Protein AF-A0A1D1Y376-F1 (afdb_monomer_lite)

Foldseek 3Di:
DAADPPPDDPDDDQFACRDLDCVRNVPDNPPDDDDDRGRLLQLLPDCDPWDADPNDTGHNRSVVSVVVVLVVVCVVCPQVAQEEEQEDAASPLLNLVVCQVVSVVSYDPRHHYYYDRHNHDDDQAQDPVRDRVVVVSD

Organism: NCBI:txid1678845

Sequence (138 aa):
MFGSSDYMERQVAFNGILSRNQSQNPDFYNWNRVVLRYCDGASFSGNVETEIQDGTKLFFRGQRIWEVIMDELMTCGLASAKQALLTGCSAGGLATFIHCDDFRARLSKGVTVKCFADAGFFLDIKDISGKRTMRSFY

Structure (mmCIF, N/CA/C/O backbone):
data_AF-A0A1D1Y376-F1
#
_entry.id   AF-A0A1D1Y376-F1
#
loop_
_atom_site.group_PDB
_atom_site.id
_atom_site.type_symbol
_atom_site.label_atom_id
_atom_site.label_alt_id
_atom_site.label_comp_id
_atom_site.label_asym_id
_atom_site.label_entity_id
_atom_site.label_seq_id
_atom_site.pdbx_PDB_ins_code
_atom_site.Cartn_x
_atom_site.Cartn_y
_atom_site.Cartn_z
_atom_site.occupancy
_atom_site.B_iso_or_equiv
_atom_site.auth_seq_id
_atom_site.auth_comp_id
_atom_site.auth_asym_id
_atom_site.auth_atom_id
_atom_site.pdbx_PDB_model_num
ATOM 1 N N . MET A 1 1 ? 17.558 4.788 -3.249 1.00 48.84 1 MET A N 1
ATOM 2 C CA . MET A 1 1 ? 17.520 3.717 -4.265 1.00 48.84 1 MET A CA 1
ATOM 3 C C . MET A 1 1 ? 16.526 2.678 -3.772 1.00 48.84 1 MET A C 1
ATOM 5 O O . MET A 1 1 ? 16.680 2.220 -2.647 1.00 48.84 1 MET A O 1
ATOM 9 N N . PHE A 1 2 ? 15.460 2.413 -4.526 1.00 74.06 2 PHE A N 1
ATOM 10 C CA . PHE A 1 2 ? 14.462 1.392 -4.182 1.00 74.06 2 PHE A CA 1
ATOM 11 C C . PHE A 1 2 ? 14.942 0.057 -4.772 1.00 74.06 2 PHE A C 1
ATOM 13 O O . PHE A 1 2 ? 15.349 0.047 -5.930 1.00 74.06 2 PHE A O 1
ATOM 20 N N . GLY A 1 3 ? 14.992 -1.018 -3.977 1.00 86.69 3 GLY A N 1
ATOM 21 C CA . GLY A 1 3 ? 15.511 -2.329 -4.419 1.00 86.69 3 GLY A CA 1
ATOM 22 C C . GLY A 1 3 ? 16.379 -3.088 -3.402 1.00 86.69 3 GLY A C 1
ATOM 23 O O . GLY A 1 3 ? 16.694 -4.250 -3.619 1.00 86.69 3 GLY A O 1
ATOM 24 N N . SER A 1 4 ? 16.772 -2.456 -2.290 1.00 89.00 4 SER A N 1
ATOM 25 C CA . SER A 1 4 ? 17.457 -3.111 -1.163 1.00 89.00 4 SER A CA 1
ATOM 26 C C . SER A 1 4 ? 17.067 -2.448 0.161 1.00 89.00 4 SER A C 1
ATOM 28 O O . SER A 1 4 ? 16.746 -1.255 0.202 1.00 89.00 4 SER A O 1
ATOM 30 N N . SER A 1 5 ? 17.087 -3.225 1.246 1.00 91.56 5 SER A N 1
ATOM 31 C CA . SER A 1 5 ? 16.911 -2.743 2.617 1.00 91.56 5 SER A CA 1
ATOM 32 C C . SER A 1 5 ? 18.213 -2.314 3.305 1.00 91.56 5 SER A C 1
ATOM 34 O O . SER A 1 5 ? 18.140 -1.723 4.379 1.00 91.56 5 SER A O 1
ATOM 36 N N . ASP A 1 6 ? 19.386 -2.558 2.709 1.00 91.94 6 ASP A N 1
ATOM 37 C CA . ASP A 1 6 ? 20.698 -2.392 3.369 1.00 91.94 6 ASP A CA 1
ATOM 38 C C . ASP A 1 6 ? 20.955 -0.966 3.873 1.00 91.94 6 ASP A C 1
ATOM 40 O O . ASP A 1 6 ? 21.598 -0.756 4.901 1.00 91.94 6 ASP A O 1
ATOM 44 N N . TYR A 1 7 ? 20.407 0.018 3.161 1.00 90.94 7 TYR A N 1
ATOM 45 C CA . TYR A 1 7 ? 20.552 1.442 3.467 1.00 90.94 7 TYR A CA 1
ATOM 46 C C . TYR A 1 7 ? 19.223 2.105 3.836 1.00 90.94 7 TYR A C 1
ATOM 48 O O . TYR A 1 7 ? 19.091 3.327 3.766 1.00 90.94 7 TYR A O 1
ATOM 56 N N . MET A 1 8 ? 18.203 1.322 4.198 1.00 91.88 8 MET A N 1
ATOM 57 C CA . MET A 1 8 ? 16.958 1.903 4.682 1.00 91.88 8 MET A CA 1
ATOM 58 C C . MET A 1 8 ? 17.171 2.559 6.044 1.00 91.88 8 MET A C 1
ATOM 60 O O . MET A 1 8 ? 17.638 1.935 6.994 1.00 91.88 8 MET A O 1
ATOM 64 N N . GLU A 1 9 ? 16.760 3.822 6.156 1.00 91.12 9 GLU A N 1
ATOM 65 C CA . GLU A 1 9 ? 16.684 4.497 7.450 1.00 91.12 9 GLU A CA 1
ATOM 66 C C . GLU A 1 9 ? 15.849 3.683 8.442 1.00 91.12 9 GLU A C 1
ATOM 68 O O . GLU A 1 9 ? 14.748 3.223 8.113 1.00 91.12 9 GLU A O 1
ATOM 73 N N . ARG A 1 10 ? 16.366 3.553 9.668 1.00 89.94 10 ARG A N 1
ATOM 74 C CA . ARG A 1 10 ? 15.727 2.803 10.761 1.00 89.94 10 ARG A CA 1
ATOM 75 C C . ARG A 1 10 ? 14.441 3.452 11.269 1.00 89.94 10 ARG A C 1
ATOM 77 O O . ARG A 1 10 ? 13.643 2.793 11.923 1.00 89.94 10 ARG A O 1
ATOM 84 N N . GLN A 1 11 ? 14.264 4.743 11.011 1.00 90.81 11 GLN A N 1
ATOM 85 C CA . GLN A 1 11 ? 13.088 5.511 11.398 1.00 90.81 11 GLN A CA 1
ATOM 86 C C . GLN A 1 11 ? 12.567 6.260 10.178 1.00 90.81 11 GLN A C 1
ATOM 88 O O . GLN A 1 11 ? 13.351 6.736 9.366 1.00 90.81 11 GLN A O 1
ATOM 93 N N . VAL A 1 12 ? 11.245 6.355 10.056 1.00 89.62 12 VAL A N 1
ATOM 94 C CA . VAL A 1 12 ? 10.576 7.105 8.989 1.00 89.62 12 VAL A CA 1
ATOM 95 C C . VAL A 1 12 ? 9.698 8.157 9.633 1.00 89.62 12 VAL A C 1
ATOM 97 O O . VAL A 1 12 ? 8.900 7.846 10.517 1.00 89.62 12 VAL A O 1
ATOM 100 N N . ALA A 1 13 ? 9.828 9.401 9.183 1.00 92.44 13 ALA A N 1
ATOM 101 C CA . ALA A 1 13 ? 8.942 10.467 9.619 1.00 92.44 13 ALA A CA 1
ATOM 102 C C . ALA A 1 13 ? 7.529 10.242 9.062 1.00 92.44 13 ALA A C 1
ATOM 104 O O . ALA A 1 13 ? 7.326 10.146 7.851 1.00 92.44 13 ALA A O 1
ATOM 105 N N . PHE A 1 14 ? 6.541 10.177 9.951 1.00 95.75 14 PHE A N 1
ATOM 106 C CA . PHE A 1 14 ? 5.138 10.074 9.567 1.00 95.75 14 PHE A CA 1
ATOM 107 C C . PHE A 1 14 ? 4.535 11.470 9.395 1.00 95.75 14 PHE A C 1
ATOM 109 O O . PHE A 1 14 ? 4.413 12.226 10.358 1.00 95.75 14 PHE A O 1
ATOM 116 N N . ASN A 1 15 ? 4.141 11.783 8.160 1.00 94.94 15 ASN A N 1
ATOM 117 C CA . ASN A 1 15 ? 3.568 13.064 7.746 1.00 94.94 15 ASN A CA 1
ATOM 118 C C . ASN A 1 15 ? 2.218 12.848 7.035 1.00 94.94 15 ASN A C 1
ATOM 120 O O . ASN A 1 15 ? 1.862 11.715 6.702 1.00 94.94 15 ASN A O 1
ATOM 124 N N . GLY A 1 16 ? 1.461 13.925 6.797 1.00 95.56 16 GLY A N 1
ATOM 125 C CA . GLY A 1 16 ? 0.166 13.857 6.102 1.00 95.56 16 GLY A CA 1
ATOM 126 C C . GLY A 1 16 ? -0.808 12.904 6.800 1.00 95.56 16 GLY A C 1
ATOM 127 O O . GLY A 1 16 ? -0.947 12.971 8.018 1.00 95.56 16 GLY A O 1
ATOM 128 N N . ILE A 1 17 ? -1.402 11.963 6.058 1.00 95.94 17 ILE A N 1
ATOM 129 C CA . ILE A 1 17 ? -2.345 10.950 6.582 1.00 95.94 17 ILE A CA 1
ATOM 130 C C . ILE A 1 17 ? -1.744 10.027 7.661 1.00 95.94 17 ILE A C 1
ATOM 132 O O . ILE A 1 17 ? -2.468 9.369 8.404 1.00 95.94 17 ILE A O 1
ATOM 136 N N . LEU A 1 18 ? -0.415 9.985 7.789 1.00 96.94 18 LEU A N 1
ATOM 137 C CA . LEU A 1 18 ? 0.276 9.242 8.846 1.00 96.94 18 LEU A CA 1
ATOM 138 C C . LEU A 1 18 ? 0.651 10.135 10.039 1.00 96.94 18 LEU A C 1
ATOM 140 O O . LEU A 1 18 ? 1.042 9.634 11.092 1.00 96.94 18 LEU A O 1
ATOM 144 N N . SER A 1 19 ? 0.529 11.457 9.925 1.00 97.44 19 SER A N 1
ATOM 145 C CA . SER A 1 19 ? 0.878 12.376 11.011 1.00 97.44 19 SER A CA 1
ATOM 146 C C . SER A 1 19 ? 0.047 12.094 12.262 1.00 97.44 19 SER A C 1
ATOM 148 O O . SER A 1 19 ? -1.121 11.713 12.191 1.00 97.44 19 SER A O 1
ATOM 150 N N . ARG A 1 20 ? 0.653 12.295 13.434 1.00 97.00 20 ARG A N 1
ATOM 151 C CA . ARG A 1 20 ? -0.049 12.298 14.732 1.00 97.00 20 ARG A CA 1
ATOM 152 C C . ARG A 1 20 ? -0.595 13.665 15.117 1.00 97.00 20 ARG A C 1
ATOM 154 O O . ARG A 1 20 ? -1.236 13.792 16.154 1.00 97.00 20 ARG A O 1
ATOM 161 N N . ASN A 1 21 ? -0.303 14.687 14.319 1.00 97.75 21 ASN A N 1
ATOM 162 C CA . ASN A 1 21 ? -0.824 16.018 14.545 1.00 97.75 21 ASN A CA 1
ATOM 163 C C . ASN A 1 21 ? -2.230 16.125 13.945 1.00 97.75 21 ASN A C 1
ATOM 165 O O . ASN A 1 21 ? -2.387 16.033 12.729 1.00 97.75 21 ASN A O 1
ATOM 169 N N . GLN A 1 22 ? -3.234 16.356 14.790 1.00 97.94 22 GLN A N 1
ATOM 170 C CA . GLN A 1 22 ? -4.631 16.474 14.372 1.00 97.94 22 GLN A CA 1
ATOM 171 C C . GLN A 1 22 ? -4.865 17.611 13.366 1.00 97.94 22 GLN A C 1
ATOM 173 O O . GLN A 1 22 ? -5.726 17.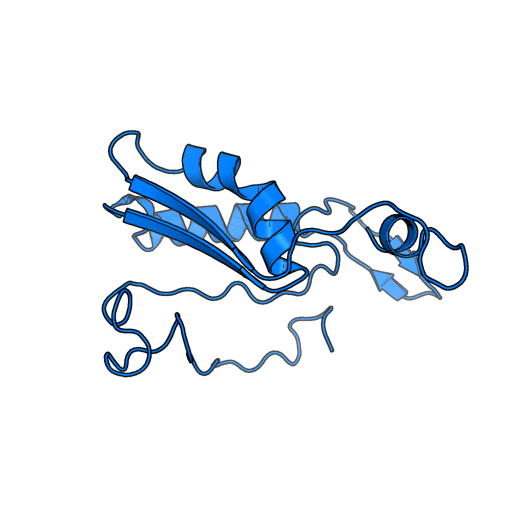478 12.506 1.00 97.94 22 GLN A O 1
ATOM 178 N N . SER A 1 23 ? -4.085 18.698 13.402 1.00 97.19 23 SER A N 1
ATOM 179 C CA . SER A 1 23 ? -4.238 19.773 12.409 1.00 97.19 23 SER A CA 1
ATOM 180 C C . SER A 1 23 ? -3.769 19.377 11.005 1.00 97.19 23 SER A C 1
ATOM 182 O O . SER A 1 23 ? -4.190 19.987 10.029 1.00 97.19 23 SER A O 1
ATOM 184 N N . GLN A 1 24 ? -2.910 18.358 10.895 1.00 96.69 24 GLN A N 1
ATOM 185 C CA . GLN A 1 24 ? -2.441 17.804 9.620 1.00 96.69 24 GLN A CA 1
ATOM 186 C C . GLN A 1 24 ? -3.217 16.549 9.203 1.00 96.69 24 GLN A C 1
ATOM 188 O O . GLN A 1 24 ? -3.310 16.256 8.015 1.00 96.69 24 GLN A O 1
ATOM 193 N N . ASN A 1 25 ? -3.727 15.795 10.178 1.00 97.81 25 ASN A N 1
ATOM 194 C CA . ASN A 1 25 ? -4.416 14.523 9.993 1.00 97.81 25 ASN A CA 1
ATOM 195 C C . ASN A 1 25 ? -5.689 14.471 10.852 1.00 97.81 25 ASN A C 1
ATOM 197 O O . ASN A 1 25 ? -5.730 13.746 11.849 1.00 97.81 25 ASN A O 1
ATOM 201 N N . PRO A 1 26 ? -6.716 15.264 10.524 1.00 97.50 26 PRO A N 1
ATOM 202 C CA . PRO A 1 26 ? -7.897 15.390 11.374 1.00 97.50 26 PRO A CA 1
ATOM 203 C C . PRO A 1 26 ? -8.631 14.058 11.572 1.00 97.50 26 PRO A C 1
ATOM 205 O O . PRO A 1 26 ? -9.174 13.823 12.650 1.00 97.50 26 PRO A O 1
ATOM 208 N N . ASP A 1 27 ? -8.580 13.174 10.573 1.00 96.44 27 ASP A N 1
ATOM 209 C CA . ASP A 1 27 ? -9.355 11.933 10.541 1.00 96.44 27 ASP A CA 1
ATOM 210 C C . ASP A 1 27 ? -8.646 10.747 11.216 1.00 96.44 27 ASP A C 1
ATOM 212 O O . ASP A 1 27 ? -9.291 9.941 11.889 1.00 96.44 27 ASP A O 1
ATOM 216 N N . PHE A 1 28 ? -7.317 10.631 11.066 1.00 97.19 28 PHE A N 1
ATOM 217 C CA . PHE A 1 28 ? -6.570 9.421 11.446 1.00 97.19 28 PHE A CA 1
ATOM 218 C C . PHE A 1 28 ? -5.426 9.662 12.445 1.00 97.19 28 PHE A C 1
ATOM 220 O O . PHE A 1 28 ? -4.650 8.744 12.722 1.00 97.19 28 PHE A O 1
ATOM 227 N N . TYR A 1 29 ? -5.284 10.864 13.022 1.00 97.94 29 TYR A N 1
ATOM 228 C CA . TYR A 1 29 ? -4.131 11.199 13.879 1.00 97.94 29 TYR A CA 1
ATOM 229 C C . TYR A 1 29 ? -3.919 10.254 15.073 1.00 97.94 29 TYR A C 1
ATOM 231 O O . TYR A 1 29 ? -2.777 10.094 15.524 1.00 97.94 29 TYR A O 1
ATOM 239 N N . ASN A 1 30 ? -4.989 9.638 15.587 1.00 97.44 30 ASN A N 1
ATOM 240 C CA . ASN A 1 30 ? -4.949 8.717 16.726 1.00 97.44 30 ASN A CA 1
ATOM 241 C C . ASN A 1 30 ? -4.965 7.224 16.339 1.00 97.44 30 ASN A C 1
ATOM 243 O O . ASN A 1 30 ? -4.998 6.376 17.229 1.00 97.44 30 ASN A O 1
ATOM 247 N N . TRP A 1 31 ? -4.934 6.891 15.045 1.00 97.81 31 TRP A N 1
ATOM 248 C CA . TRP A 1 31 ? -4.928 5.502 14.583 1.00 97.81 31 TRP A CA 1
ATOM 249 C C . TRP A 1 31 ? -3.552 4.848 14.776 1.00 97.81 31 TRP A C 1
ATOM 251 O O . TRP A 1 31 ? -2.507 5.513 14.815 1.00 97.81 31 TRP A O 1
ATOM 261 N N . ASN A 1 32 ? -3.545 3.512 14.834 1.00 97.69 32 ASN A N 1
ATOM 262 C CA . ASN A 1 32 ? -2.330 2.731 14.602 1.00 97.69 32 ASN A CA 1
ATOM 263 C C . ASN A 1 32 ? -1.912 2.899 13.136 1.00 97.69 32 ASN A C 1
ATOM 265 O O . ASN A 1 32 ? -2.753 2.852 12.241 1.00 97.69 32 ASN A O 1
ATOM 269 N N . ARG A 1 33 ? -0.620 3.119 12.889 1.00 96.25 33 ARG A N 1
ATOM 270 C CA . ARG A 1 33 ? -0.088 3.446 11.559 1.00 96.25 33 ARG A CA 1
ATOM 271 C C . ARG A 1 33 ? 1.141 2.613 11.276 1.00 96.25 33 ARG A C 1
ATOM 273 O O . ARG A 1 33 ? 2.020 2.511 12.129 1.00 96.25 33 ARG A O 1
ATOM 280 N N . VAL A 1 34 ? 1.209 2.079 10.066 1.00 96.56 34 VAL A N 1
ATOM 281 C CA . VAL A 1 34 ? 2.293 1.218 9.600 1.00 96.56 34 VAL A CA 1
ATOM 282 C C . VAL A 1 34 ? 2.684 1.664 8.196 1.00 96.56 34 VAL A C 1
ATOM 284 O O . VAL A 1 34 ? 1.819 2.014 7.398 1.00 96.56 34 VAL A O 1
ATOM 287 N N . VAL A 1 35 ? 3.984 1.658 7.896 1.00 95.19 35 VAL A N 1
ATOM 288 C CA . VAL A 1 35 ? 4.510 1.915 6.550 1.00 95.19 35 VAL A CA 1
ATOM 289 C C . VAL A 1 35 ? 5.255 0.682 6.072 1.00 95.19 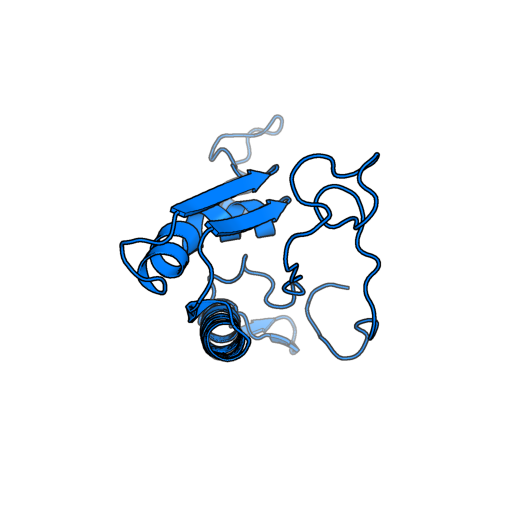35 VAL A C 1
ATOM 291 O O . VAL A 1 35 ? 6.288 0.323 6.635 1.00 95.19 35 VAL A O 1
ATOM 294 N N . LEU A 1 36 ? 4.755 0.069 5.002 1.00 94.56 36 LEU A N 1
ATOM 295 C CA . LEU A 1 36 ? 5.472 -0.970 4.272 1.00 94.56 36 LEU A CA 1
ATOM 296 C C . LEU A 1 36 ? 6.487 -0.291 3.349 1.00 94.56 36 LEU A C 1
ATOM 298 O O . LEU A 1 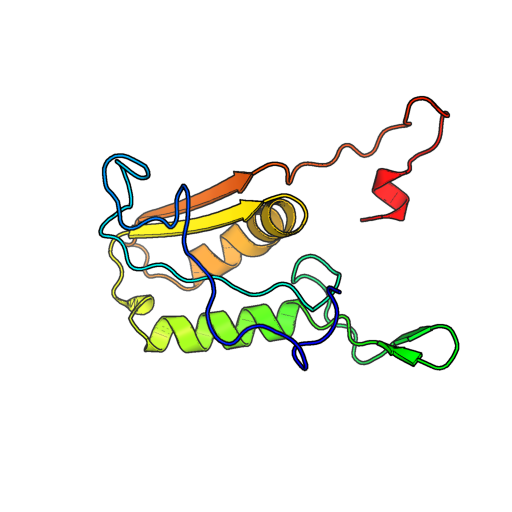36 ? 6.124 0.481 2.460 1.00 94.56 36 LEU A O 1
ATOM 302 N N . ARG A 1 37 ? 7.778 -0.538 3.581 1.00 93.12 37 ARG A N 1
ATOM 303 C CA . ARG A 1 37 ? 8.855 0.048 2.773 1.00 93.12 37 ARG A CA 1
ATOM 304 C C . ARG A 1 37 ? 8.954 -0.701 1.444 1.00 93.12 37 ARG A C 1
ATOM 306 O O . ARG A 1 37 ? 9.181 -1.903 1.424 1.00 93.12 37 ARG A O 1
ATOM 313 N N . TYR A 1 38 ? 8.809 0.025 0.342 1.00 93.62 38 TYR A N 1
ATOM 314 C CA . TYR A 1 38 ? 8.874 -0.535 -1.005 1.00 93.62 38 TYR A CA 1
ATOM 315 C C . TYR A 1 38 ? 10.314 -0.903 -1.398 1.00 93.62 38 TYR A C 1
ATOM 317 O O . TYR A 1 38 ? 11.195 -0.037 -1.439 1.00 93.62 38 TYR A O 1
ATOM 325 N N . CYS A 1 39 ? 10.556 -2.184 -1.680 1.00 93.50 39 CYS A N 1
ATOM 326 C CA . CYS A 1 39 ? 11.863 -2.699 -2.103 1.00 93.50 39 CYS A CA 1
ATOM 327 C C . CYS A 1 39 ? 11.808 -3.817 -3.147 1.00 93.50 39 CYS A C 1
ATOM 329 O O . CYS A 1 39 ? 12.865 -4.243 -3.596 1.00 93.50 39 CYS A O 1
ATOM 331 N N . ASP A 1 40 ? 10.624 -4.285 -3.542 1.00 93.56 40 ASP A N 1
ATOM 332 C CA . ASP A 1 40 ? 10.486 -5.417 -4.461 1.00 93.56 40 ASP A CA 1
ATOM 333 C C . ASP A 1 40 ? 10.509 -5.010 -5.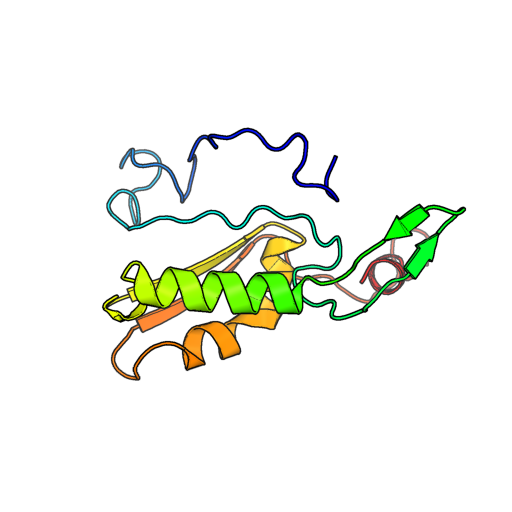937 1.00 93.56 40 ASP A C 1
ATOM 335 O O . ASP A 1 40 ? 10.712 -5.863 -6.790 1.00 93.56 40 ASP A O 1
ATOM 339 N N . GLY A 1 41 ? 10.276 -3.730 -6.247 1.00 91.56 41 GLY A N 1
ATOM 340 C CA . GLY A 1 41 ? 10.290 -3.226 -7.622 1.00 91.56 41 GLY A CA 1
ATOM 341 C C . GLY A 1 41 ? 9.053 -3.585 -8.455 1.00 91.56 41 GLY A C 1
ATOM 342 O O . GLY A 1 41 ? 8.998 -3.206 -9.617 1.00 91.56 41 GLY A O 1
ATOM 343 N N . ALA A 1 42 ? 8.036 -4.237 -7.879 1.00 92.88 42 ALA A N 1
ATOM 344 C CA . ALA A 1 42 ? 6.888 -4.766 -8.621 1.00 92.88 42 ALA A CA 1
ATOM 345 C C . ALA A 1 42 ? 5.552 -4.593 -7.870 1.00 92.88 42 ALA A C 1
ATOM 347 O O . ALA A 1 42 ? 4.713 -5.492 -7.869 1.00 92.88 42 ALA A O 1
ATOM 348 N N . SER A 1 43 ? 5.336 -3.447 -7.212 1.00 95.44 43 SER A N 1
ATOM 349 C CA . SER A 1 43 ? 4.095 -3.117 -6.488 1.00 95.44 43 SER A CA 1
ATOM 350 C C . SER A 1 43 ? 3.601 -4.220 -5.543 1.00 95.44 43 SER A C 1
ATOM 352 O O . SER A 1 43 ? 2.402 -4.472 -5.448 1.00 95.44 43 SER A O 1
ATOM 354 N N . PHE A 1 44 ? 4.522 -4.895 -4.851 1.00 96.56 44 PHE A N 1
ATOM 355 C CA . PHE A 1 44 ? 4.224 -6.033 -3.983 1.00 96.56 44 PHE A CA 1
ATOM 356 C C . PHE A 1 44 ? 3.521 -7.211 -4.687 1.00 96.56 44 PHE A C 1
ATOM 358 O O . PHE A 1 44 ? 2.894 -8.022 -4.022 1.00 96.56 44 PHE A O 1
ATOM 365 N N . SER A 1 45 ? 3.600 -7.330 -6.014 1.00 95.62 45 SER A N 1
ATOM 366 C CA . SER A 1 45 ? 2.852 -8.338 -6.791 1.00 95.62 45 SER A CA 1
ATOM 367 C C . SER A 1 45 ? 3.723 -9.468 -7.347 1.00 95.62 45 SER A C 1
ATOM 369 O O . SER A 1 45 ? 3.231 -10.558 -7.632 1.00 95.62 45 SER A O 1
ATOM 371 N N . GLY A 1 46 ? 5.033 -9.236 -7.479 1.00 94.12 46 GLY A N 1
ATOM 372 C CA . GLY A 1 46 ? 5.960 -10.233 -8.010 1.00 94.12 46 GLY A CA 1
ATOM 373 C C . GLY A 1 46 ? 6.145 -11.433 -7.075 1.00 94.12 46 GLY A C 1
ATOM 374 O O . GLY A 1 46 ? 6.191 -11.284 -5.852 1.00 94.12 46 GLY A O 1
ATOM 375 N N . ASN A 1 47 ? 6.321 -12.625 -7.649 1.00 94.88 47 ASN A N 1
ATOM 376 C CA . ASN A 1 47 ? 6.672 -13.847 -6.913 1.00 94.88 47 ASN A CA 1
ATOM 377 C C . ASN A 1 47 ? 7.778 -14.658 -7.615 1.00 94.88 47 ASN A C 1
ATOM 379 O O . ASN A 1 47 ? 7.785 -15.890 -7.600 1.00 94.88 47 ASN A O 1
ATOM 383 N N . VAL A 1 48 ? 8.701 -13.963 -8.280 1.00 89.56 48 VAL A N 1
ATOM 384 C CA . VAL A 1 48 ? 9.774 -14.597 -9.052 1.00 89.56 48 VAL A CA 1
ATOM 385 C C . VAL A 1 48 ? 10.907 -15.008 -8.116 1.00 89.56 48 VAL A C 1
ATOM 387 O O . VAL A 1 48 ? 11.322 -14.254 -7.233 1.00 89.56 48 VAL A O 1
ATOM 390 N N . GLU A 1 49 ? 11.428 -16.223 -8.302 1.00 85.50 49 GLU A N 1
ATOM 391 C CA . GLU A 1 49 ? 12.532 -16.720 -7.479 1.00 85.50 49 GLU A CA 1
ATOM 392 C C . GLU A 1 49 ? 13.805 -15.911 -7.675 1.00 85.50 49 GLU A C 1
ATOM 394 O O . GLU A 1 49 ? 14.493 -15.610 -6.704 1.00 85.50 49 GLU A O 1
ATOM 399 N N . THR A 1 50 ? 14.145 -15.587 -8.918 1.00 88.88 50 THR A N 1
ATOM 400 C CA . THR A 1 50 ? 15.319 -14.802 -9.289 1.00 88.88 50 THR A CA 1
ATOM 401 C C . THR A 1 50 ? 15.205 -14.376 -10.747 1.00 88.88 50 THR A C 1
ATOM 403 O O . THR A 1 50 ? 14.842 -15.197 -11.585 1.00 88.88 50 THR A O 1
ATOM 406 N N . GLU A 1 51 ? 15.656 -13.163 -11.053 1.00 86.88 51 GLU A N 1
ATOM 407 C CA . GLU A 1 51 ? 16.043 -12.760 -12.406 1.00 86.88 51 GLU A CA 1
ATOM 408 C C . GLU A 1 51 ? 17.507 -12.314 -12.437 1.00 86.88 51 GLU A C 1
ATOM 410 O O . GLU A 1 51 ? 18.043 -11.850 -11.430 1.00 86.88 51 GLU A O 1
ATOM 415 N N . ILE A 1 52 ? 18.175 -12.487 -13.577 1.00 87.56 52 ILE A N 1
ATOM 416 C CA . ILE A 1 52 ? 19.540 -11.993 -13.781 1.00 87.56 52 ILE A CA 1
ATOM 417 C C . ILE A 1 52 ? 19.473 -10.861 -14.796 1.00 87.56 52 ILE A C 1
ATOM 419 O O . ILE A 1 52 ? 19.138 -11.093 -15.955 1.00 87.56 52 ILE A O 1
ATOM 423 N N . GLN A 1 53 ? 19.827 -9.656 -14.363 1.00 85.44 53 GLN A N 1
ATOM 424 C CA . GLN A 1 53 ? 19.913 -8.475 -15.213 1.00 85.44 53 GLN A CA 1
ATOM 425 C C . GLN A 1 53 ? 21.335 -7.924 -15.149 1.00 85.44 53 GLN A C 1
ATOM 427 O O . GLN A 1 53 ? 21.818 -7.579 -14.073 1.00 85.44 53 GLN A O 1
ATOM 432 N N . ASP A 1 54 ? 22.032 -7.914 -16.288 1.00 89.81 54 ASP A N 1
ATOM 433 C CA . ASP A 1 54 ? 23.420 -7.442 -16.411 1.00 89.81 54 ASP A CA 1
ATOM 434 C C . ASP A 1 54 ? 24.378 -8.056 -15.368 1.00 89.81 54 ASP A C 1
ATOM 436 O O . ASP A 1 54 ? 25.224 -7.389 -14.778 1.00 89.81 54 ASP A O 1
ATOM 440 N N . GLY A 1 55 ? 24.210 -9.355 -15.092 1.00 90.31 55 GLY A N 1
ATOM 441 C CA . GLY A 1 55 ? 24.993 -10.094 -14.092 1.00 90.31 55 GLY A CA 1
ATOM 442 C C . GLY A 1 55 ? 24.555 -9.881 -12.637 1.00 90.31 55 GLY A C 1
ATOM 443 O O . GLY A 1 55 ? 25.063 -10.558 -11.746 1.00 90.31 55 GLY A O 1
ATOM 444 N N . THR A 1 56 ? 23.583 -9.002 -12.385 1.00 88.75 56 THR A N 1
ATOM 445 C CA . THR A 1 56 ? 23.011 -8.757 -11.057 1.00 88.75 56 THR A CA 1
ATOM 446 C C . THR A 1 56 ? 21.800 -9.649 -10.818 1.00 88.75 56 THR A C 1
ATOM 448 O O . THR A 1 56 ? 20.899 -9.741 -11.650 1.00 88.75 56 THR A O 1
ATOM 451 N N . LYS A 1 57 ? 21.769 -10.299 -9.652 1.00 91.62 57 LYS A N 1
ATOM 452 C CA . LYS A 1 57 ? 20.662 -11.149 -9.213 1.00 91.62 57 LYS A CA 1
ATOM 453 C C . LYS A 1 57 ? 19.566 -10.292 -8.571 1.00 91.62 57 LYS A C 1
ATOM 455 O O . LYS A 1 57 ? 19.786 -9.728 -7.502 1.00 91.62 57 LYS A O 1
ATOM 460 N N . LEU A 1 58 ? 18.403 -10.211 -9.206 1.00 91.56 58 LEU A N 1
ATOM 461 C CA . LEU A 1 58 ? 17.237 -9.462 -8.737 1.00 91.56 58 LEU A CA 1
ATOM 462 C C . LEU A 1 58 ? 16.144 -10.401 -8.222 1.00 91.56 58 LEU A C 1
ATOM 464 O O . LEU A 1 58 ? 16.003 -11.537 -8.679 1.00 91.56 58 LEU A O 1
ATOM 468 N N . PHE A 1 59 ? 15.368 -9.913 -7.254 1.00 92.62 59 PHE A N 1
ATOM 469 C CA . PHE A 1 59 ? 14.325 -10.674 -6.570 1.00 92.62 59 PHE A CA 1
ATOM 470 C C . PHE A 1 59 ? 13.016 -9.885 -6.537 1.00 92.62 59 PHE A C 1
ATOM 472 O O . PHE A 1 59 ? 12.762 -9.116 -5.612 1.00 92.62 59 PHE A O 1
ATOM 479 N N . PHE A 1 60 ? 12.145 -10.126 -7.511 1.00 93.19 60 PHE A N 1
ATOM 480 C CA . PHE A 1 60 ? 10.795 -9.561 -7.536 1.00 93.19 60 PHE A CA 1
ATOM 481 C C . PHE A 1 60 ? 9.858 -10.428 -6.685 1.00 93.19 60 PHE A C 1
ATOM 483 O O . PHE A 1 60 ? 9.054 -11.199 -7.205 1.00 93.19 60 PHE A O 1
ATOM 490 N N . ARG A 1 61 ? 10.021 -10.356 -5.356 1.00 95.06 61 ARG A N 1
ATOM 491 C CA . ARG A 1 61 ? 9.319 -11.192 -4.354 1.00 95.06 61 ARG A CA 1
ATOM 492 C C . ARG A 1 61 ? 8.289 -10.411 -3.531 1.00 95.06 61 ARG A C 1
ATOM 494 O O . ARG A 1 61 ? 8.046 -10.723 -2.366 1.00 95.06 61 ARG A O 1
ATOM 501 N N . GLY A 1 62 ? 7.701 -9.389 -4.141 1.00 96.00 62 GLY A N 1
ATOM 502 C CA . GLY A 1 62 ? 6.714 -8.510 -3.529 1.00 96.00 62 GLY A CA 1
ATOM 503 C C . GLY A 1 62 ? 5.563 -9.238 -2.833 1.00 96.00 62 GLY A C 1
ATOM 504 O O . GLY A 1 62 ? 5.242 -8.900 -1.697 1.00 96.00 62 GLY A O 1
ATOM 505 N N . GLN A 1 63 ? 5.020 -10.285 -3.460 1.00 97.06 63 GLN A N 1
ATOM 506 C CA . GLN A 1 63 ? 3.922 -11.086 -2.913 1.00 97.06 63 GLN A CA 1
ATOM 507 C C . GLN A 1 63 ? 4.309 -11.762 -1.588 1.00 97.06 63 GLN A C 1
ATOM 509 O O . GLN A 1 63 ? 3.546 -11.745 -0.628 1.00 97.06 63 GLN A O 1
ATOM 514 N N . ARG A 1 64 ? 5.531 -12.303 -1.496 1.00 96.94 64 ARG A N 1
ATOM 515 C CA . ARG A 1 64 ? 6.023 -12.950 -0.264 1.00 96.94 64 ARG A CA 1
ATOM 516 C C . ARG A 1 64 ? 6.239 -11.940 0.855 1.00 96.94 64 ARG A C 1
ATOM 518 O O . ARG A 1 64 ? 5.970 -12.231 2.015 1.00 96.94 64 ARG A O 1
ATOM 525 N N . ILE A 1 65 ? 6.743 -10.755 0.503 1.00 96.69 65 ILE A N 1
ATOM 526 C CA . ILE A 1 65 ? 6.923 -9.654 1.455 1.00 96.69 65 ILE A CA 1
ATOM 527 C C . ILE A 1 65 ? 5.558 -9.209 1.989 1.00 96.69 65 ILE A C 1
ATOM 529 O O . ILE A 1 65 ? 5.408 -9.042 3.196 1.00 96.69 65 ILE A O 1
ATOM 533 N N . TRP A 1 66 ? 4.563 -9.060 1.110 1.00 97.81 66 TRP A N 1
ATOM 534 C CA . TRP A 1 66 ? 3.189 -8.742 1.494 1.00 97.81 66 TRP A CA 1
ATOM 535 C C . TRP A 1 66 ? 2.627 -9.764 2.487 1.00 97.81 66 TRP A C 1
ATOM 537 O O . TRP A 1 66 ? 2.203 -9.381 3.575 1.00 97.81 66 TRP A O 1
ATOM 547 N N . GLU A 1 67 ? 2.686 -11.055 2.150 1.00 97.81 67 GLU A N 1
ATOM 548 C CA . GLU A 1 67 ? 2.152 -12.136 2.984 1.00 97.81 67 GLU A CA 1
ATOM 549 C C . GLU A 1 67 ? 2.764 -12.142 4.384 1.00 97.81 67 GLU A C 1
ATOM 551 O O . GLU A 1 67 ? 2.027 -12.118 5.370 1.00 97.81 67 GLU A O 1
ATOM 556 N N . VAL A 1 68 ? 4.099 -12.100 4.475 1.00 97.69 68 VAL A N 1
ATOM 557 C CA . VAL A 1 68 ? 4.787 -12.186 5.769 1.00 97.69 68 VAL A CA 1
ATOM 558 C C . VAL A 1 68 ? 4.518 -10.957 6.639 1.00 97.69 68 VAL A C 1
ATOM 560 O O . VAL A 1 68 ? 4.325 -11.093 7.846 1.00 97.69 68 VAL A O 1
ATOM 563 N N . ILE A 1 69 ? 4.447 -9.760 6.041 1.00 97.50 69 ILE A N 1
ATOM 564 C CA . ILE A 1 69 ? 4.140 -8.537 6.790 1.00 97.50 69 ILE A CA 1
ATOM 565 C C . ILE A 1 69 ? 2.685 -8.559 7.259 1.00 97.50 69 ILE A C 1
ATOM 567 O O . ILE A 1 69 ? 2.412 -8.180 8.396 1.00 97.50 69 ILE A O 1
ATOM 571 N N . MET A 1 70 ? 1.738 -8.997 6.423 1.00 98.25 70 MET A N 1
ATOM 572 C CA . MET A 1 70 ? 0.342 -9.109 6.847 1.00 98.25 70 MET A CA 1
ATOM 573 C C . MET A 1 70 ? 0.194 -10.105 7.999 1.00 98.25 70 MET A C 1
ATOM 575 O O . MET A 1 70 ? -0.464 -9.775 8.985 1.00 98.25 70 MET A O 1
ATOM 579 N N . ASP A 1 71 ? 0.841 -11.271 7.924 1.00 98.25 71 ASP A N 1
ATOM 580 C CA . ASP A 1 71 ? 0.856 -12.253 9.015 1.00 98.25 71 ASP A CA 1
ATOM 581 C C . ASP A 1 71 ? 1.401 -11.655 10.317 1.00 98.25 71 ASP A C 1
ATOM 583 O O . ASP A 1 71 ? 0.769 -11.773 11.369 1.00 98.25 71 ASP A O 1
ATOM 587 N N . GLU A 1 72 ? 2.530 -10.948 10.251 1.00 98.38 72 GLU A N 1
ATOM 588 C CA . GLU A 1 72 ? 3.117 -10.286 11.416 1.00 98.38 72 GLU A CA 1
ATOM 589 C C . GLU A 1 72 ? 2.165 -9.234 12.002 1.00 98.38 72 GLU A C 1
ATOM 591 O O . GLU A 1 72 ? 1.857 -9.263 13.198 1.00 98.38 72 GLU A O 1
ATOM 596 N N . LEU A 1 73 ? 1.602 -8.356 11.167 1.00 98.25 73 LEU A N 1
ATOM 597 C CA . LEU A 1 73 ? 0.690 -7.301 11.611 1.00 98.25 73 LEU A CA 1
ATOM 598 C C . LEU A 1 73 ? -0.580 -7.848 12.263 1.00 98.25 73 LEU A C 1
ATOM 600 O O . LEU A 1 73 ? -1.071 -7.252 13.228 1.00 98.25 73 LEU A O 1
ATOM 604 N N . MET A 1 74 ? -1.095 -8.986 11.786 1.00 98.19 74 MET A N 1
ATOM 605 C CA . MET A 1 74 ? -2.224 -9.670 12.419 1.00 98.19 74 MET A CA 1
ATOM 606 C C . MET A 1 74 ? -1.911 -10.009 13.879 1.00 98.19 74 MET A C 1
ATOM 608 O O . MET A 1 74 ? -2.756 -9.771 14.746 1.00 98.19 74 MET A O 1
ATOM 612 N N . THR A 1 75 ? -0.686 -10.453 14.174 1.00 97.88 75 THR A N 1
ATOM 613 C CA . THR A 1 75 ? -0.239 -10.720 15.552 1.00 97.88 75 THR A CA 1
ATOM 614 C C . THR A 1 75 ? 0.041 -9.448 16.358 1.00 97.88 75 THR A C 1
ATOM 616 O O . THR A 1 75 ? -0.199 -9.424 17.563 1.00 97.88 75 THR A O 1
ATOM 619 N N . CYS A 1 76 ? 0.455 -8.356 15.708 1.00 97.56 76 CYS A N 1
ATOM 620 C CA . CYS A 1 76 ? 0.705 -7.061 16.351 1.00 97.56 76 CYS A CA 1
ATOM 621 C C . CYS A 1 76 ? -0.570 -6.258 16.675 1.00 97.56 76 CYS A C 1
ATOM 623 O O . CYS A 1 76 ? -0.481 -5.107 17.104 1.00 97.56 76 CYS A O 1
ATOM 625 N N . GLY A 1 77 ? -1.755 -6.843 16.482 1.00 97.06 77 GLY A N 1
ATOM 626 C CA . GLY A 1 77 ? -3.036 -6.248 16.866 1.00 97.06 77 GLY A CA 1
ATOM 627 C C . GLY A 1 77 ? -3.940 -5.850 15.703 1.00 97.06 77 GLY A C 1
ATOM 628 O O . GLY A 1 77 ? -5.068 -5.428 15.947 1.00 97.06 77 GLY A O 1
ATOM 629 N N . LEU A 1 78 ? -3.524 -6.029 14.442 1.00 97.94 78 LEU A N 1
ATOM 630 C CA . LEU A 1 78 ? -4.424 -5.805 13.304 1.00 97.94 78 LEU A CA 1
ATOM 631 C C . LEU A 1 78 ? -5.646 -6.741 13.3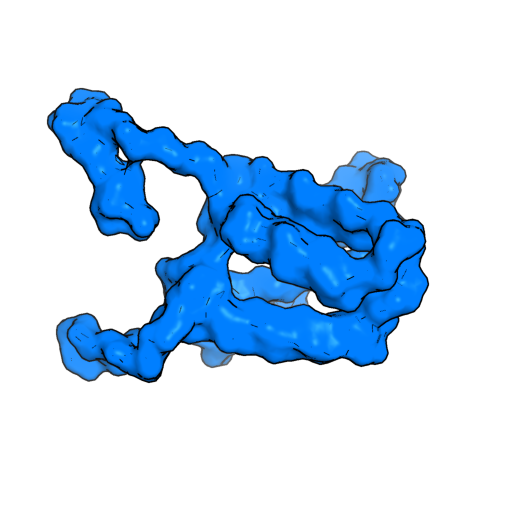69 1.00 97.94 78 LEU A C 1
ATOM 633 O O . LEU A 1 78 ? -6.754 -6.315 13.051 1.00 97.94 78 LEU A O 1
ATOM 637 N N . ALA A 1 79 ? -5.484 -7.968 13.882 1.00 97.19 79 ALA A N 1
ATOM 638 C CA . ALA A 1 79 ? -6.576 -8.933 14.037 1.00 97.19 79 ALA A CA 1
ATOM 639 C C . ALA A 1 79 ? -7.732 -8.442 14.932 1.00 97.19 79 ALA A C 1
ATOM 641 O O . ALA A 1 79 ? -8.868 -8.888 14.767 1.00 97.19 79 ALA A O 1
ATOM 642 N N . SER A 1 80 ? -7.460 -7.532 15.874 1.00 97.06 80 SER A N 1
ATOM 643 C CA . SER A 1 80 ? -8.454 -6.964 16.795 1.00 97.06 80 SER A CA 1
ATOM 644 C C . SER A 1 80 ? -8.945 -5.572 16.379 1.00 97.06 80 SER A C 1
ATOM 646 O O . SER A 1 80 ? -9.727 -4.945 17.101 1.00 97.06 80 SER A O 1
ATOM 648 N N . ALA A 1 81 ? -8.519 -5.078 15.213 1.00 98.00 81 ALA A N 1
ATOM 649 C CA . ALA A 1 81 ? -8.934 -3.782 14.703 1.00 98.00 81 ALA A CA 1
ATOM 650 C C . ALA A 1 81 ? -10.447 -3.744 14.432 1.00 98.00 81 ALA A C 1
ATOM 652 O O . ALA A 1 81 ? -11.033 -4.679 13.894 1.00 98.00 81 ALA A O 1
ATOM 653 N N . LYS A 1 82 ? -11.092 -2.620 14.765 1.00 98.12 82 LYS A N 1
ATOM 654 C CA . LYS A 1 82 ? -12.502 -2.362 14.408 1.00 98.12 82 LYS A CA 1
ATOM 655 C C . LYS A 1 82 ? -12.639 -1.763 13.009 1.00 98.12 82 LYS A C 1
ATOM 657 O O . LYS A 1 82 ? -13.639 -1.974 12.323 1.00 98.12 82 LYS A O 1
ATOM 662 N N . GLN A 1 83 ? -11.626 -1.005 12.606 1.00 98.44 83 GLN A N 1
ATOM 663 C CA . GLN A 1 83 ? -11.524 -0.340 11.317 1.00 98.44 83 GLN A CA 1
ATOM 664 C C . GLN A 1 83 ? -10.098 -0.512 10.801 1.00 98.44 83 GLN A C 1
ATOM 666 O O . GLN A 1 83 ? -9.151 -0.423 11.582 1.00 98.44 83 GLN A O 1
ATOM 671 N N . ALA A 1 84 ? -9.956 -0.758 9.504 1.00 98.38 84 ALA A N 1
ATOM 672 C CA . ALA A 1 84 ? -8.662 -0.887 8.852 1.00 98.38 84 ALA A CA 1
ATOM 673 C C . ALA A 1 84 ? -8.687 -0.171 7.498 1.00 98.38 84 ALA A C 1
ATOM 675 O O . ALA A 1 84 ? -9.660 -0.276 6.747 1.00 98.38 84 ALA A O 1
ATOM 676 N N . LEU A 1 85 ? -7.617 0.560 7.196 1.00 98.50 85 LEU A N 1
ATOM 677 C CA . LEU A 1 85 ? -7.443 1.283 5.941 1.00 98.50 85 LEU A CA 1
ATOM 678 C C . LEU A 1 85 ? -6.144 0.818 5.284 1.00 98.50 85 LEU A C 1
ATOM 680 O O . LEU A 1 85 ? -5.077 0.980 5.872 1.00 98.50 85 LEU A O 1
ATOM 684 N N . LEU A 1 86 ? -6.241 0.276 4.071 1.00 98.62 86 LEU A N 1
ATOM 685 C CA . LEU A 1 86 ? -5.085 0.032 3.212 1.00 98.62 86 LEU A CA 1
ATOM 686 C C . LEU A 1 86 ? -4.935 1.200 2.239 1.00 98.62 86 LEU A C 1
ATOM 688 O O . LEU A 1 86 ? -5.884 1.561 1.543 1.00 98.62 86 LEU A O 1
ATOM 692 N N . THR A 1 87 ? -3.755 1.805 2.183 1.00 98.25 87 THR A N 1
ATOM 693 C CA . THR A 1 87 ? -3.493 2.903 1.253 1.00 98.25 87 THR A CA 1
ATOM 694 C C . THR A 1 87 ? -2.035 2.957 0.828 1.00 98.25 87 THR A C 1
ATOM 696 O O . THR A 1 87 ? -1.145 2.498 1.546 1.00 98.25 87 THR A O 1
ATOM 699 N N . GLY A 1 88 ? -1.798 3.545 -0.341 1.00 97.81 88 GLY A N 1
ATOM 700 C CA . GLY A 1 88 ? -0.478 3.803 -0.889 1.00 97.81 88 GLY A CA 1
ATOM 701 C C . GLY A 1 88 ? -0.539 4.801 -2.043 1.00 97.81 88 GLY A C 1
ATOM 702 O O . GLY A 1 88 ? -1.605 5.041 -2.607 1.00 97.81 88 GLY A O 1
ATOM 703 N N . CYS A 1 89 ? 0.622 5.365 -2.384 1.00 97.06 89 CYS A N 1
ATOM 704 C CA . CYS A 1 89 ? 0.793 6.351 -3.452 1.00 97.06 89 CYS A CA 1
ATOM 705 C C . CYS A 1 89 ? 1.591 5.755 -4.626 1.00 97.06 89 CYS A C 1
ATOM 707 O O . CYS A 1 89 ? 2.522 4.973 -4.401 1.00 97.06 89 CYS A O 1
ATOM 709 N N . SER A 1 90 ? 1.266 6.127 -5.868 1.00 95.94 90 SER A N 1
ATOM 710 C CA . SER A 1 90 ? 1.977 5.689 -7.081 1.00 95.94 90 SER A CA 1
ATOM 711 C C . SER A 1 90 ? 2.018 4.153 -7.191 1.00 95.94 90 SER A C 1
ATOM 713 O O . SER A 1 90 ? 0.966 3.513 -7.177 1.00 95.94 90 SER A O 1
ATOM 715 N N . ALA A 1 91 ? 3.200 3.529 -7.227 1.00 95.31 91 ALA A N 1
ATOM 716 C CA . ALA A 1 91 ? 3.350 2.071 -7.206 1.00 95.31 91 ALA A CA 1
ATOM 717 C C . ALA A 1 91 ? 2.673 1.411 -5.984 1.00 95.31 91 ALA A C 1
ATOM 719 O O . ALA A 1 91 ? 2.159 0.298 -6.099 1.00 95.31 91 ALA A O 1
ATOM 720 N N . GLY A 1 92 ? 2.619 2.095 -4.835 1.00 97.19 92 GLY A N 1
ATOM 721 C CA . GLY A 1 92 ? 1.877 1.645 -3.652 1.00 97.19 92 GLY A CA 1
ATOM 722 C C . GLY A 1 92 ? 0.359 1.830 -3.773 1.00 97.19 92 GLY A C 1
ATOM 723 O O . GLY A 1 92 ? -0.408 1.087 -3.162 1.00 97.19 92 GLY A O 1
ATOM 724 N N . GLY A 1 93 ? -0.093 2.787 -4.586 1.00 98.00 93 GLY A N 1
ATOM 725 C CA . GLY A 1 93 ? -1.505 2.923 -4.945 1.00 98.00 93 GLY A CA 1
ATOM 726 C C . GLY A 1 93 ? -1.955 1.761 -5.828 1.00 98.00 93 GLY A C 1
ATOM 727 O O . GLY A 1 93 ? -2.984 1.148 -5.560 1.00 98.00 93 GLY A O 1
ATOM 728 N N . LEU A 1 94 ? -1.133 1.376 -6.810 1.00 97.38 94 LEU A N 1
ATOM 729 C CA . LEU A 1 94 ? -1.362 0.159 -7.593 1.00 97.38 94 LEU A CA 1
ATOM 730 C C . LEU A 1 94 ? -1.364 -1.091 -6.700 1.00 97.38 94 LEU A C 1
ATOM 732 O O . LEU A 1 94 ? -2.282 -1.901 -6.789 1.00 97.38 94 LEU A O 1
ATOM 736 N N . ALA A 1 95 ? -0.405 -1.203 -5.774 1.00 97.94 95 ALA A N 1
ATOM 737 C CA . ALA A 1 95 ? -0.381 -2.285 -4.787 1.00 97.94 95 ALA A CA 1
ATOM 738 C C . ALA A 1 95 ? -1.666 -2.326 -3.937 1.00 97.94 95 ALA A C 1
ATOM 740 O O . ALA A 1 95 ? -2.166 -3.402 -3.625 1.00 97.94 95 ALA A O 1
ATOM 741 N N . THR A 1 96 ? -2.243 -1.165 -3.608 1.00 98.56 96 THR A N 1
ATOM 742 C CA . THR A 1 96 ? -3.520 -1.085 -2.882 1.00 98.56 96 THR A CA 1
ATOM 743 C C . THR A 1 96 ? -4.662 -1.703 -3.686 1.00 98.56 96 THR A C 1
ATOM 745 O O . THR A 1 96 ? -5.468 -2.424 -3.108 1.00 98.56 96 THR A O 1
ATOM 748 N N . PHE A 1 97 ? -4.734 -1.474 -5.002 1.00 98.12 97 PHE A N 1
ATOM 749 C CA . PHE A 1 97 ? -5.727 -2.143 -5.852 1.00 98.12 97 PHE A CA 1
ATOM 750 C C . PHE A 1 97 ? -5.513 -3.657 -5.910 1.00 98.12 97 PHE A C 1
ATOM 752 O O . PHE A 1 97 ? -6.477 -4.403 -5.772 1.00 98.12 97 PHE A O 1
ATOM 759 N N . ILE A 1 98 ? -4.264 -4.096 -6.085 1.00 97.88 98 ILE A N 1
ATOM 760 C CA . ILE A 1 98 ? -3.907 -5.516 -6.209 1.00 97.88 98 ILE A CA 1
ATOM 761 C C . ILE A 1 98 ? -4.263 -6.293 -4.934 1.00 97.88 98 ILE A C 1
ATOM 763 O O . ILE A 1 98 ? -4.806 -7.391 -5.014 1.00 97.88 98 ILE A O 1
ATOM 767 N N . HIS A 1 99 ? -3.997 -5.711 -3.762 1.00 98.56 99 HIS A N 1
ATOM 768 C CA . HIS A 1 99 ? -4.053 -6.427 -2.483 1.00 98.56 99 HIS A CA 1
ATOM 769 C C . HIS A 1 99 ? -5.281 -6.132 -1.620 1.00 98.56 99 HIS A C 1
ATOM 771 O O . HIS A 1 99 ? -5.416 -6.709 -0.541 1.00 98.56 99 HIS A O 1
ATOM 777 N N . CYS A 1 100 ? -6.185 -5.244 -2.047 1.00 98.62 100 CYS A N 1
ATOM 778 C CA . CYS A 1 100 ? -7.324 -4.831 -1.219 1.00 98.62 100 CYS A CA 1
ATOM 779 C C . CYS A 1 100 ? -8.201 -6.012 -0.772 1.00 98.62 100 CYS A C 1
ATOM 781 O O . CYS A 1 100 ? -8.585 -6.092 0.398 1.00 98.62 100 CYS A O 1
ATOM 783 N N . ASP A 1 101 ? -8.495 -6.936 -1.688 1.00 98.25 101 ASP A N 1
ATOM 784 C CA . ASP A 1 101 ? -9.362 -8.079 -1.402 1.00 98.25 101 ASP A CA 1
ATOM 785 C C . ASP A 1 101 ? -8.688 -9.083 -0.457 1.00 98.25 101 ASP A C 1
ATOM 787 O O . ASP A 1 101 ? -9.335 -9.559 0.479 1.00 98.25 101 ASP A O 1
ATOM 791 N N . ASP A 1 102 ? -7.383 -9.340 -0.626 1.00 97.62 102 ASP A N 1
ATOM 792 C CA . ASP A 1 102 ? -6.605 -10.161 0.314 1.00 97.62 102 ASP A CA 1
ATOM 793 C C . ASP A 1 102 ? -6.577 -9.511 1.703 1.00 97.62 102 ASP A C 1
ATOM 795 O O . ASP A 1 102 ? -6.948 -10.140 2.694 1.00 97.62 102 ASP A O 1
ATOM 799 N N . PHE A 1 103 ? -6.270 -8.212 1.783 1.00 98.44 103 PHE A N 1
ATOM 800 C CA . PHE A 1 103 ? -6.281 -7.466 3.043 1.00 98.44 103 PHE A CA 1
ATOM 801 C C . PHE A 1 103 ? -7.640 -7.541 3.751 1.00 98.44 103 PHE A C 1
ATOM 803 O O . PHE A 1 103 ? -7.717 -7.763 4.964 1.00 98.44 103 PHE A O 1
ATOM 810 N N . ARG A 1 104 ? -8.739 -7.408 2.997 1.00 98.19 104 ARG A N 1
ATOM 811 C CA . ARG A 1 104 ? -10.092 -7.586 3.530 1.00 98.19 104 ARG A CA 1
ATOM 812 C C . ARG A 1 104 ? -10.311 -9.008 4.034 1.00 98.19 104 ARG A C 1
ATOM 814 O O . ARG A 1 104 ? -10.932 -9.161 5.087 1.00 98.19 104 ARG A O 1
ATOM 821 N N . ALA A 1 105 ? -9.869 -10.021 3.296 1.00 97.81 105 ALA A N 1
ATOM 822 C CA . ALA A 1 105 ? -10.088 -11.427 3.624 1.00 97.81 105 ALA A CA 1
ATOM 823 C C . ALA A 1 105 ? -9.375 -11.862 4.915 1.00 97.81 105 ALA A C 1
ATOM 825 O O . ALA A 1 105 ? -9.879 -12.735 5.622 1.00 97.81 105 ALA A O 1
ATOM 826 N N . ARG A 1 106 ? -8.258 -11.213 5.270 1.00 96.94 106 ARG A N 1
ATOM 827 C CA . ARG A 1 106 ? -7.509 -11.460 6.518 1.00 96.94 106 ARG A CA 1
ATOM 828 C C . ARG A 1 106 ? -8.281 -11.058 7.781 1.00 96.94 106 ARG A C 1
ATOM 830 O O . ARG A 1 106 ? -8.038 -11.601 8.855 1.00 96.94 106 ARG A O 1
ATOM 837 N N . LEU A 1 107 ? -9.207 -10.105 7.675 1.00 98.00 107 LEU A N 1
ATOM 838 C CA . LEU A 1 107 ? -9.925 -9.519 8.809 1.00 98.00 107 LEU A CA 1
ATOM 839 C C . LEU A 1 107 ? -11.323 -10.120 8.986 1.00 98.00 107 LEU A C 1
ATOM 841 O O . LEU A 1 107 ? -12.019 -10.455 8.024 1.00 98.00 107 LEU A O 1
ATOM 845 N N . SER A 1 108 ? -11.794 -10.194 10.236 1.00 96.56 108 SER A N 1
ATOM 846 C CA . SER A 1 108 ? -13.130 -10.732 10.524 1.00 96.56 108 SER A CA 1
ATOM 847 C C . SER A 1 108 ? -14.245 -9.938 9.818 1.00 96.56 108 SER A C 1
ATOM 849 O O . SER A 1 108 ? -14.096 -8.768 9.447 1.00 96.56 108 SER A O 1
ATOM 851 N N . LYS A 1 109 ? -15.408 -10.566 9.605 1.00 95.06 109 LYS A N 1
ATOM 852 C CA . LYS A 1 109 ? -16.520 -9.940 8.864 1.00 95.06 109 LYS A CA 1
ATOM 853 C C . LYS A 1 109 ? -17.033 -8.640 9.502 1.00 95.06 109 LYS A C 1
ATOM 855 O O . LYS A 1 109 ? -17.506 -7.777 8.773 1.00 95.06 109 LYS A O 1
ATOM 860 N N . GLY A 1 110 ? -16.898 -8.487 10.822 1.00 96.81 110 GLY A N 1
ATOM 861 C CA . GLY A 1 110 ? -17.327 -7.291 11.555 1.00 96.81 110 GLY A CA 1
ATOM 862 C C . GLY A 1 110 ? -16.395 -6.081 11.422 1.00 96.81 110 GLY A C 1
ATOM 863 O O . GLY A 1 110 ? -16.790 -4.978 11.791 1.00 96.81 110 GLY A O 1
ATOM 864 N N . VAL A 1 111 ? -15.178 -6.259 10.898 1.00 98.31 111 VAL A N 1
ATOM 865 C CA . VAL A 1 111 ? -14.228 -5.155 10.703 1.00 98.31 111 VAL A CA 1
ATOM 866 C C . VAL A 1 111 ? -14.627 -4.333 9.484 1.00 98.31 111 VAL A C 1
ATOM 868 O O . VAL A 1 111 ? -14.853 -4.872 8.397 1.00 98.31 111 VAL A O 1
ATOM 871 N N . THR A 1 112 ? -14.668 -3.010 9.645 1.00 98.38 112 THR A N 1
ATOM 872 C CA . THR A 1 112 ? -14.835 -2.099 8.507 1.00 98.38 112 THR A CA 1
ATOM 873 C C . THR A 1 112 ? -13.492 -1.897 7.822 1.00 98.38 112 THR A C 1
ATOM 875 O O . THR A 1 112 ? -12.617 -1.216 8.353 1.00 98.38 112 THR A O 1
ATOM 878 N N . VAL A 1 113 ? -13.338 -2.471 6.632 1.00 98.56 113 VAL A N 1
ATOM 879 C CA . VAL A 1 113 ? -12.127 -2.324 5.819 1.00 98.56 113 VAL A CA 1
ATOM 880 C C . VAL A 1 113 ? -12.396 -1.375 4.663 1.00 98.56 113 VAL A C 1
ATOM 882 O O . VAL A 1 113 ? -13.439 -1.459 4.007 1.00 98.56 113 VAL A O 1
ATOM 885 N N . LYS A 1 114 ? -11.456 -0.465 4.418 1.00 98.25 114 LYS A N 1
ATOM 886 C CA . LYS A 1 114 ? -11.445 0.423 3.257 1.00 98.25 114 LYS A CA 1
ATOM 887 C C . LYS A 1 114 ? -10.078 0.373 2.590 1.00 98.25 114 LYS A C 1
ATOM 889 O O . LYS A 1 114 ? -9.068 0.159 3.254 1.00 98.25 114 LYS A O 1
ATOM 894 N N . CYS A 1 115 ? -10.069 0.606 1.286 1.00 98.50 115 CYS A N 1
ATOM 895 C CA . CYS A 1 115 ? -8.853 0.739 0.503 1.00 98.50 115 CYS A CA 1
ATOM 896 C C . CYS A 1 115 ? -8.900 2.067 -0.244 1.00 98.50 115 CYS A C 1
ATOM 898 O O . CYS A 1 115 ? -9.933 2.420 -0.816 1.00 98.50 115 CYS A O 1
ATOM 900 N N . PHE A 1 116 ? -7.799 2.805 -0.210 1.00 97.12 116 PHE A N 1
ATOM 901 C CA . PHE A 1 116 ? -7.659 4.101 -0.860 1.00 97.12 116 PHE A CA 1
ATOM 902 C C . PHE A 1 116 ? -6.347 4.129 -1.643 1.00 97.12 116 PHE A C 1
ATOM 904 O O . PHE A 1 116 ? -5.268 4.224 -1.063 1.00 97.12 116 PHE A O 1
ATOM 911 N N . ALA A 1 117 ? -6.441 4.012 -2.963 1.00 98.06 117 ALA A N 1
ATOM 912 C CA . ALA A 1 117 ? -5.295 4.077 -3.857 1.00 98.06 117 ALA A CA 1
ATOM 913 C C . ALA A 1 117 ? -5.075 5.521 -4.331 1.00 98.06 117 ALA A C 1
ATOM 915 O O . ALA A 1 117 ? -5.902 6.068 -5.060 1.00 98.06 117 ALA A O 1
ATOM 916 N N . ASP A 1 118 ? -3.951 6.121 -3.944 1.00 98.12 118 ASP A N 1
ATOM 917 C CA . ASP A 1 118 ? -3.534 7.449 -4.391 1.00 98.12 118 ASP A CA 1
ATOM 918 C C . ASP A 1 118 ? -2.578 7.332 -5.588 1.00 98.12 118 ASP A C 1
ATOM 920 O O . ASP A 1 118 ? -1.631 6.545 -5.567 1.00 98.12 118 ASP A O 1
ATOM 924 N N . ALA A 1 119 ? -2.834 8.086 -6.660 1.00 97.06 119 ALA A N 1
ATOM 925 C CA . ALA A 1 119 ? -2.020 8.108 -7.884 1.00 97.06 119 ALA A CA 1
ATOM 926 C C . ALA A 1 119 ? -1.636 6.716 -8.459 1.00 97.06 119 ALA A C 1
ATOM 928 O O . ALA A 1 119 ? -0.593 6.575 -9.093 1.00 97.06 119 ALA A O 1
ATOM 929 N N . GLY A 1 120 ? -2.456 5.683 -8.219 1.00 96.44 120 GLY A N 1
ATOM 930 C CA . GLY A 1 120 ? -2.141 4.282 -8.538 1.00 96.44 120 GLY A CA 1
ATOM 931 C C . GLY A 1 120 ? -2.864 3.695 -9.751 1.00 96.44 120 GLY A C 1
ATOM 932 O O . GLY A 1 120 ? -2.731 2.505 -10.017 1.00 96.44 120 GLY A O 1
ATOM 933 N N . PHE A 1 121 ? -3.674 4.493 -10.452 1.00 95.75 121 PHE A N 1
ATOM 934 C CA . PHE A 1 121 ? -4.428 4.049 -11.623 1.00 95.75 121 PHE A CA 1
ATOM 935 C C . PHE A 1 121 ? -3.732 4.498 -12.908 1.00 95.75 121 PHE A C 1
ATOM 937 O O . PHE A 1 121 ? -3.639 5.695 -13.186 1.00 95.75 121 PHE A O 1
ATOM 944 N N . PHE A 1 122 ? -3.264 3.533 -13.698 1.00 94.25 122 PHE A N 1
ATOM 945 C CA . PHE A 1 122 ? -2.508 3.780 -14.922 1.00 94.25 122 PHE A CA 1
ATOM 946 C C . PHE A 1 122 ? -3.317 3.364 -16.149 1.00 94.25 122 PHE A C 1
ATOM 948 O O . PHE A 1 122 ? -3.864 2.265 -16.212 1.00 94.25 122 PHE A O 1
ATOM 955 N N . LEU A 1 123 ? -3.391 4.252 -17.140 1.00 94.88 123 LEU A N 1
ATOM 956 C CA . LEU A 1 123 ? -4.108 3.989 -18.383 1.00 94.88 123 LEU A CA 1
ATOM 957 C C . LEU A 1 123 ? -3.210 3.256 -19.377 1.00 94.88 123 LEU A C 1
ATOM 959 O O . LEU A 1 123 ? -2.148 3.751 -19.757 1.00 94.88 123 LEU A O 1
ATOM 963 N N . ASP A 1 124 ? -3.688 2.126 -19.886 1.00 95.75 124 ASP A N 1
ATOM 964 C CA . ASP A 1 124 ? -3.064 1.445 -21.016 1.00 95.75 124 ASP A CA 1
ATOM 965 C C . ASP A 1 124 ? -3.529 2.070 -22.340 1.00 95.75 124 ASP A C 1
ATOM 967 O O . ASP A 1 124 ? -4.381 1.546 -23.068 1.00 95.75 124 ASP A O 1
ATOM 971 N N . ILE A 1 125 ? -2.967 3.238 -22.642 1.00 96.75 125 ILE A N 1
ATOM 972 C CA . ILE A 1 125 ? -3.192 3.997 -23.875 1.00 96.75 125 ILE A CA 1
ATOM 973 C C . ILE A 1 125 ? -1.860 4.467 -24.468 1.00 96.75 125 ILE A C 1
ATOM 975 O O . ILE A 1 125 ? -0.799 4.332 -23.857 1.00 96.75 125 ILE A O 1
ATOM 979 N N . LYS A 1 126 ? -1.910 5.003 -25.690 1.00 97.69 126 LYS A N 1
ATOM 980 C CA . LYS A 1 126 ? -0.753 5.674 -26.287 1.00 97.69 126 LYS A CA 1
ATOM 981 C C . LYS A 1 126 ? -0.522 7.014 -25.589 1.00 97.69 126 LYS A C 1
ATOM 983 O O . LYS A 1 126 ? -1.467 7.777 -25.408 1.00 97.69 126 LYS A O 1
ATOM 988 N N . ASP A 1 127 ? 0.725 7.292 -25.235 1.00 95.31 127 ASP A N 1
ATOM 989 C CA . ASP A 1 127 ? 1.163 8.606 -24.776 1.00 95.31 127 ASP A CA 1
ATOM 990 C C . ASP A 1 127 ? 1.273 9.610 -25.940 1.00 95.31 127 ASP A C 1
ATOM 992 O O . ASP A 1 127 ? 0.987 9.291 -27.098 1.00 95.31 127 ASP A O 1
ATOM 996 N N . ILE A 1 128 ? 1.726 10.832 -25.641 1.00 96.56 128 ILE A N 1
ATOM 997 C CA . ILE A 1 128 ? 1.899 11.907 -26.633 1.00 96.56 128 ILE A CA 1
ATOM 998 C C . ILE A 1 128 ? 2.921 11.578 -27.737 1.00 96.56 128 ILE A C 1
ATOM 1000 O O . ILE A 1 128 ? 2.912 12.220 -28.782 1.00 96.56 128 ILE A O 1
ATOM 1004 N N . SER A 1 129 ? 3.786 10.577 -27.531 1.00 97.06 129 SER A N 1
ATOM 1005 C CA . SER A 1 129 ? 4.737 10.073 -28.532 1.00 97.06 129 SER A CA 1
ATOM 1006 C C . SER A 1 129 ? 4.177 8.907 -29.358 1.00 97.06 129 SER A C 1
ATOM 1008 O O . SER A 1 129 ? 4.860 8.373 -30.233 1.00 97.06 129 SER A O 1
ATOM 1010 N N . GLY A 1 130 ? 2.937 8.488 -29.089 1.00 97.06 130 GLY A N 1
ATOM 1011 C CA . GLY A 1 130 ? 2.284 7.363 -29.751 1.00 97.06 130 GLY A CA 1
ATOM 1012 C C . GLY A 1 130 ? 2.661 5.988 -29.187 1.00 97.06 130 GLY A C 1
ATOM 1013 O O . GLY A 1 130 ? 2.270 4.976 -29.780 1.00 97.06 130 GLY A O 1
ATOM 1014 N N . LYS A 1 131 ? 3.390 5.922 -28.063 1.00 96.88 131 LYS A N 1
ATOM 1015 C CA . LYS A 1 131 ? 3.875 4.675 -27.444 1.00 96.88 131 LYS A CA 1
ATOM 1016 C C . LYS A 1 131 ? 2.994 4.249 -26.270 1.00 96.88 131 LYS A C 1
ATOM 1018 O O . LYS A 1 131 ? 2.450 5.085 -25.559 1.00 96.88 131 LYS A O 1
ATOM 1023 N N . ARG A 1 132 ? 2.859 2.939 -26.033 1.00 96.19 132 ARG A N 1
ATOM 1024 C CA . ARG A 1 132 ? 2.147 2.386 -24.860 1.00 96.19 132 ARG A CA 1
ATOM 1025 C C . ARG A 1 132 ? 3.085 2.267 -23.657 1.00 96.19 132 ARG A C 1
ATOM 1027 O O . ARG A 1 132 ? 3.354 1.169 -23.185 1.00 96.19 132 ARG A O 1
ATOM 1034 N N . THR A 1 133 ? 3.605 3.398 -23.191 1.00 94.50 133 THR A N 1
ATOM 1035 C CA . THR A 1 133 ? 4.653 3.435 -22.159 1.00 94.50 133 THR A CA 1
ATOM 1036 C C . THR A 1 133 ? 4.226 2.762 -20.853 1.00 94.50 133 THR A C 1
ATOM 1038 O O . THR A 1 133 ? 4.998 1.985 -20.306 1.00 94.50 133 THR A O 1
ATOM 1041 N N . MET A 1 134 ? 2.987 2.971 -20.389 1.00 93.56 134 MET A N 1
ATOM 1042 C CA . MET A 1 134 ? 2.503 2.341 -19.149 1.00 93.56 134 MET A CA 1
ATOM 1043 C C . MET A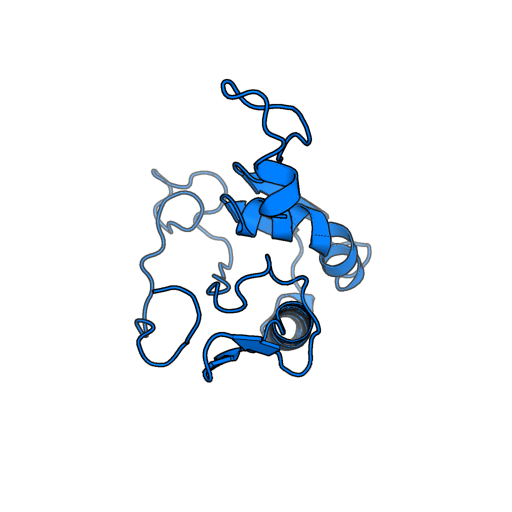 1 134 ? 2.491 0.808 -19.224 1.00 93.56 134 MET A C 1
ATOM 1045 O O . MET A 1 134 ? 2.916 0.176 -18.271 1.00 93.56 134 MET A O 1
ATOM 1049 N N . ARG A 1 135 ? 2.113 0.216 -20.368 1.00 92.94 135 ARG A N 1
ATOM 1050 C CA . ARG A 1 135 ? 2.135 -1.246 -20.587 1.00 92.94 135 ARG A CA 1
ATOM 1051 C C . ARG A 1 135 ? 3.547 -1.841 -20.577 1.00 92.94 135 ARG A C 1
ATOM 1053 O O . ARG A 1 135 ? 3.721 -3.027 -20.348 1.00 92.94 135 ARG A O 1
ATOM 1060 N N . SER A 1 136 ? 4.562 -1.052 -20.922 1.00 88.44 136 SER A N 1
ATOM 1061 C CA . SER A 1 136 ? 5.955 -1.503 -20.821 1.00 88.44 136 SER A CA 1
ATOM 1062 C C . SER A 1 136 ? 6.495 -1.423 -19.393 1.00 88.44 136 SER A C 1
ATOM 1064 O O . SER A 1 136 ? 7.486 -2.080 -19.097 1.00 88.44 136 SER A O 1
ATOM 1066 N N . PHE A 1 137 ? 5.891 -0.589 -18.545 1.00 85.00 137 PHE A N 1
ATOM 1067 C CA . PHE A 1 137 ? 6.311 -0.371 -17.160 1.00 85.00 137 PHE A CA 1
ATOM 1068 C C . PHE A 1 137 ? 5.591 -1.286 -16.160 1.00 85.00 137 PHE A C 1
ATOM 1070 O O . PHE A 1 137 ? 6.209 -1.677 -15.172 1.00 85.00 137 PHE A O 1
ATOM 1077 N N . TYR A 1 138 ? 4.314 -1.592 -16.409 1.00 85.12 138 TYR A N 1
ATOM 1078 C CA . TYR A 1 138 ? 3.423 -2.406 -15.575 1.00 85.12 138 TYR A CA 1
ATOM 1079 C C . TYR A 1 138 ? 2.790 -3.518 -16.410 1.00 85.12 138 TYR A C 1
ATOM 1081 O O . TYR A 1 138 ? 2.679 -4.643 -15.881 1.00 85.12 138 TYR A O 1
#

Secondary structure (DSSP, 8-state):
--S-STT--S-----GGG-S-TTT-TTTTTS----PPP-SSSTTT---S-EEETTEEE---HHHHHHHHHHHHHHTTGGG-SEEEEEEETHHHHHHHHHHHHHHHHS-TTSEEEEEEES-----S--TTS--HHHHH-

InterPro domains:
  IPR004963 Pectinacetylesterase/NOTUM [PF03283] (2-138)
  IPR004963 Pectinacetylesterase/NOTUM [PTHR21562] (3-138)

pLDDT: mean 94.87, std 5.49, range [48.84, 98.62]

Radius of gyration: 16.95 Å; chains: 1; bounding box: 42×36×47 Å